Protein AF-A0A955V801-F1 (afdb_monomer)

Radius of gyration: 19.49 Å; Cα contacts (8 Å, |Δi|>4): 180; chains: 1; bounding box: 40×59×67 Å

Nearest PDB structures (foldseek):
  5b63-assembly1_C  TM=2.385E-01  e=2.358E+00  Escherichia coli K-12

Mean predicted aligned error: 9.69 Å

Secondary structure (DSSP, 8-state):
---SSSSSSSTTS-STTTHHHHHHHHHHHHHHTT-HHHHHHHHHHHHHHHHHHTT--HHHHHHHHHHHHHHHHHS-----S--SS---TT--SSHHHHHHHHHHHHS-BHHHHHHHHHHHHHTT-GGGHHHHHHHHH--SPPBP-SSTTTTS-HHHHHHHHHHHHHHHHHHHT--

Structure (mmCIF, N/CA/C/O backbone):
data_AF-A0A955V801-F1
#
_entry.id   AF-A0A955V801-F1
#
loop_
_atom_site.group_PDB
_atom_site.id
_atom_site.type_symbol
_atom_site.label_atom_id
_atom_site.label_alt_id
_atom_site.label_comp_id
_atom_site.label_asym_id
_atom_site.label_entity_id
_atom_site.label_seq_id
_atom_site.pdbx_PDB_ins_code
_atom_site.Cartn_x
_atom_site.Cartn_y
_atom_site.Cartn_z
_atom_site.occupancy
_atom_site.B_iso_or_equiv
_atom_site.auth_seq_id
_atom_site.auth_comp_id
_atom_site.auth_asym_id
_atom_site.auth_atom_id
_atom_site.pdbx_PDB_model_num
ATOM 1 N N . MET A 1 1 ? -15.410 40.978 -39.473 1.00 44.16 1 MET A N 1
ATOM 2 C CA . MET A 1 1 ? -15.820 39.801 -38.669 1.00 44.16 1 MET A CA 1
ATOM 3 C C . MET A 1 1 ? -14.679 38.789 -38.646 1.00 44.16 1 MET A C 1
ATOM 5 O O . MET A 1 1 ? -14.569 38.054 -39.613 1.00 44.16 1 MET A O 1
ATOM 9 N N . ARG A 1 2 ? -13.770 38.805 -37.651 1.00 48.00 2 ARG A N 1
ATOM 10 C CA . ARG A 1 2 ? -12.697 37.783 -37.496 1.00 48.00 2 ARG A CA 1
ATOM 11 C C . ARG A 1 2 ? -11.832 37.986 -36.234 1.00 48.00 2 ARG A C 1
ATOM 13 O O . ARG A 1 2 ? -10.619 38.033 -36.337 1.00 48.00 2 ARG A O 1
ATOM 20 N N . ARG A 1 3 ? -12.417 38.151 -35.042 1.00 48.19 3 ARG A N 1
ATOM 21 C CA . ARG A 1 3 ? -11.671 38.102 -33.759 1.00 48.19 3 ARG A CA 1
ATOM 22 C C . ARG A 1 3 ? -12.612 37.727 -32.610 1.00 48.19 3 ARG A C 1
ATOM 24 O O . ARG A 1 3 ? -13.079 38.613 -31.913 1.00 48.19 3 ARG A O 1
ATOM 31 N N . ALA A 1 4 ? -12.952 36.446 -32.456 1.00 48.31 4 ALA A N 1
ATOM 32 C CA . ALA A 1 4 ? -13.704 35.977 -31.277 1.00 48.31 4 ALA A CA 1
ATOM 33 C C . ALA A 1 4 ? -13.592 34.461 -31.002 1.00 48.31 4 ALA A C 1
ATOM 35 O O . ALA A 1 4 ? -14.413 33.909 -30.283 1.00 48.31 4 ALA A O 1
ATOM 36 N N . LEU A 1 5 ? -12.606 33.760 -31.569 1.00 45.38 5 LEU A N 1
ATOM 37 C CA . LEU A 1 5 ? -12.507 32.299 -31.456 1.00 45.38 5 LEU A CA 1
ATOM 38 C C . LEU A 1 5 ? -11.060 31.890 -31.180 1.00 45.38 5 LEU A C 1
ATOM 40 O O . LEU A 1 5 ? -10.374 31.352 -32.036 1.00 45.38 5 LEU A O 1
ATOM 44 N N . ALA A 1 6 ? -10.555 32.237 -29.999 1.00 44.91 6 ALA A N 1
ATOM 45 C CA . ALA A 1 6 ? -9.261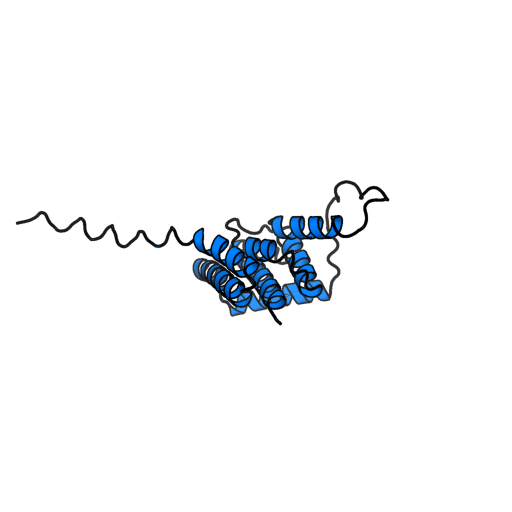 31.720 -29.539 1.00 44.91 6 ALA A CA 1
ATOM 46 C C . ALA A 1 6 ? -9.132 31.602 -28.012 1.00 44.91 6 ALA A C 1
ATOM 48 O O . ALA A 1 6 ? -8.156 31.038 -27.539 1.00 44.91 6 ALA A O 1
ATOM 49 N N . VAL A 1 7 ? -10.097 32.094 -27.225 1.00 45.91 7 VAL A N 1
ATOM 50 C CA . VAL A 1 7 ? -9.964 32.138 -25.754 1.00 45.91 7 VAL A CA 1
ATOM 51 C C . VAL A 1 7 ? -10.670 30.965 -25.055 1.00 45.91 7 VAL A C 1
ATOM 53 O O . VAL A 1 7 ? -10.335 30.631 -23.927 1.00 45.91 7 VAL A O 1
ATOM 56 N N . ALA A 1 8 ? -11.591 30.266 -25.723 1.00 44.09 8 ALA A N 1
ATOM 57 C CA . ALA A 1 8 ? -12.406 29.233 -25.076 1.00 44.09 8 ALA A CA 1
ATOM 58 C C . ALA A 1 8 ? -11.767 27.828 -25.011 1.00 44.09 8 ALA A C 1
ATOM 60 O O . ALA A 1 8 ? -12.298 26.968 -24.317 1.00 44.09 8 ALA A O 1
ATOM 61 N N . LEU A 1 9 ? -10.646 27.571 -25.700 1.00 41.50 9 LEU A N 1
ATOM 62 C CA . LEU A 1 9 ? -10.089 26.209 -25.793 1.00 41.50 9 LEU A CA 1
ATOM 63 C C . LEU A 1 9 ? -8.953 25.900 -24.802 1.00 41.50 9 LEU A C 1
ATOM 65 O O . LEU A 1 9 ? -8.586 24.742 -24.649 1.00 41.50 9 LEU A O 1
ATOM 69 N N . VAL A 1 10 ? -8.402 26.903 -24.111 1.00 44.38 10 VAL A N 1
ATOM 70 C CA . VAL A 1 10 ? -7.261 26.702 -23.191 1.00 44.38 10 VAL A CA 1
ATOM 71 C C . VAL A 1 10 ? -7.717 26.425 -21.748 1.00 44.38 10 VAL A C 1
ATOM 73 O O . VAL A 1 10 ? -6.970 25.857 -20.960 1.00 44.38 10 VAL A O 1
ATOM 76 N N . ALA A 1 11 ? -8.971 26.730 -21.400 1.00 45.22 11 ALA A N 1
ATOM 77 C CA . ALA A 1 11 ? -9.499 26.536 -20.044 1.00 45.22 11 ALA A CA 1
ATOM 78 C C . ALA A 1 11 ? -9.936 25.089 -19.719 1.00 45.22 11 ALA A C 1
ATOM 80 O O . ALA A 1 11 ? -10.238 24.789 -18.569 1.00 45.22 11 ALA A O 1
ATOM 81 N N . LEU A 1 12 ? -9.957 24.181 -20.702 1.00 45.44 12 LEU A N 1
ATOM 82 C CA . LEU A 1 12 ? -10.439 22.799 -20.531 1.00 45.44 12 LEU A CA 1
ATOM 83 C C . LEU A 1 12 ? -9.338 21.768 -20.227 1.00 45.44 12 LEU A C 1
ATOM 85 O O . LEU A 1 12 ? -9.647 20.603 -20.006 1.00 45.44 12 LEU A O 1
ATOM 89 N N . LEU A 1 13 ? -8.066 22.178 -20.171 1.00 45.78 13 LEU A N 1
ATOM 90 C CA . LEU A 1 13 ? -6.927 21.281 -19.908 1.00 45.78 13 LEU A CA 1
ATOM 91 C C . LEU A 1 13 ? -6.316 21.439 -18.503 1.00 45.78 13 LEU A C 1
ATOM 93 O O . LEU A 1 13 ? -5.317 20.799 -18.194 1.00 45.78 13 LEU A O 1
ATOM 97 N N . ALA A 1 14 ? -6.908 22.270 -17.639 1.00 44.88 14 ALA A N 1
ATOM 98 C CA . ALA A 1 14 ? -6.314 22.639 -16.352 1.00 44.88 14 ALA A CA 1
ATOM 99 C C . ALA A 1 14 ? -6.805 21.918 -15.066 1.00 44.88 14 ALA A C 1
ATOM 101 O O . ALA A 1 14 ? -6.169 22.157 -14.041 1.00 44.88 14 ALA A O 1
ATOM 102 N N . PRO A 1 15 ? -7.836 21.039 -15.011 1.00 44.84 15 PRO A N 1
ATOM 103 C CA . PRO A 1 15 ? -8.219 20.450 -13.718 1.00 44.84 15 PRO A CA 1
ATOM 104 C C . PRO A 1 15 ? -7.458 19.164 -13.336 1.00 44.84 15 PRO A C 1
ATOM 106 O O . PRO A 1 15 ? -7.575 18.702 -12.201 1.00 44.84 15 PRO A O 1
ATOM 109 N N . ALA A 1 16 ? -6.643 18.585 -14.224 1.00 48.06 16 ALA A N 1
ATOM 110 C CA . ALA A 1 16 ? -6.014 17.283 -13.966 1.00 48.06 16 ALA A CA 1
ATOM 111 C C . ALA A 1 16 ? -4.772 17.330 -13.050 1.00 48.06 16 ALA A C 1
ATOM 113 O O . ALA A 1 16 ? -4.374 16.299 -12.518 1.00 48.06 16 ALA A O 1
ATOM 114 N N . CYS A 1 17 ? -4.172 18.503 -12.820 1.00 48.41 17 CYS A N 1
ATOM 115 C CA . CYS A 1 17 ? -2.901 18.598 -12.085 1.00 48.41 17 CYS A CA 1
ATOM 116 C C . CYS A 1 17 ? -3.043 18.962 -10.594 1.00 48.41 17 CYS A C 1
ATOM 118 O O . CYS A 1 17 ? -2.051 18.903 -9.870 1.00 48.41 17 CYS A O 1
ATOM 120 N N . ALA A 1 18 ? -4.243 19.325 -10.118 1.00 45.12 18 ALA A N 1
ATOM 121 C CA . ALA A 1 18 ? -4.466 19.748 -8.725 1.00 45.12 18 ALA A CA 1
ATOM 122 C C . ALA A 1 18 ? -4.943 18.619 -7.784 1.00 45.12 18 ALA A C 1
ATOM 124 O O . ALA A 1 18 ? -4.701 18.679 -6.585 1.00 45.12 18 ALA A O 1
ATOM 125 N N . HIS A 1 19 ? -5.520 17.537 -8.318 1.00 50.34 19 HIS A N 1
ATOM 126 C CA . HIS A 1 19 ? -6.146 16.445 -7.545 1.00 50.34 19 HIS A CA 1
ATOM 127 C C . HIS A 1 19 ? -5.163 15.507 -6.802 1.00 50.34 19 HIS A C 1
ATOM 129 O O . HIS A 1 19 ? -5.558 14.477 -6.251 1.00 50.34 19 HIS A O 1
ATOM 135 N N . GLY A 1 20 ? -3.863 15.813 -6.820 1.00 52.59 20 GLY A N 1
ATOM 136 C CA . GLY A 1 20 ? -2.810 14.952 -6.272 1.00 52.59 20 GLY A CA 1
ATOM 137 C C . GLY A 1 20 ? -2.385 15.257 -4.832 1.00 52.59 20 GLY A C 1
ATOM 138 O O . GLY A 1 20 ? -1.541 14.534 -4.311 1.00 52.59 20 GLY A O 1
ATOM 139 N N . LEU A 1 21 ? -2.867 16.339 -4.209 1.00 58.53 21 LEU A N 1
ATOM 140 C CA . LEU A 1 21 ? -2.565 16.665 -2.800 1.00 58.53 21 LEU A CA 1
ATOM 141 C C . LEU A 1 21 ? -3.788 16.524 -1.890 1.00 58.53 21 LEU A C 1
ATOM 143 O O . LEU A 1 21 ? -3.626 16.098 -0.747 1.00 58.53 21 LEU A O 1
ATOM 147 N N . ASP A 1 22 ? -4.982 16.804 -2.412 1.00 76.81 22 ASP A N 1
ATOM 148 C CA . ASP A 1 22 ? -6.225 16.776 -1.633 1.00 76.81 22 ASP A CA 1
ATOM 149 C C . ASP A 1 22 ? -6.543 15.354 -1.135 1.00 76.81 22 ASP A C 1
ATOM 151 O O . ASP A 1 22 ? -6.709 15.137 0.064 1.00 76.81 22 ASP A O 1
ATOM 155 N N . GLY A 1 23 ? -6.432 14.346 -2.012 1.00 91.19 23 GLY A N 1
ATOM 156 C CA . GLY A 1 23 ? -6.753 12.956 -1.660 1.00 91.19 23 GLY A CA 1
ATOM 157 C C . GLY A 1 23 ? -5.914 12.360 -0.520 1.00 91.19 23 GLY A C 1
ATOM 158 O O . GLY A 1 23 ? -6.407 11.519 0.228 1.00 91.19 23 GLY A O 1
ATOM 159 N N . TYR A 1 24 ? -4.665 12.806 -0.330 1.00 95.00 24 TYR A N 1
ATOM 160 C CA . TYR A 1 24 ? -3.834 12.314 0.777 1.00 95.00 24 TYR A CA 1
ATOM 161 C C . TYR A 1 24 ? -4.348 12.821 2.129 1.00 95.00 24 TYR A C 1
ATOM 163 O O . TYR A 1 24 ? -4.495 12.043 3.073 1.00 95.00 24 TYR A O 1
ATOM 171 N N . GLN A 1 25 ? -4.638 14.122 2.227 1.00 96.44 25 GLN A N 1
ATOM 172 C CA . GLN A 1 25 ? -5.159 14.705 3.465 1.00 96.44 25 GLN A CA 1
ATOM 173 C C . GLN A 1 25 ? -6.563 14.183 3.775 1.00 96.44 25 GLN A C 1
ATOM 175 O O . GLN A 1 25 ? -6.853 13.914 4.941 1.00 96.44 25 GLN A O 1
ATOM 180 N N . ASP A 1 26 ? -7.384 13.951 2.749 1.00 96.88 26 ASP A N 1
ATOM 181 C CA . ASP A 1 26 ? -8.717 13.368 2.901 1.00 96.88 26 ASP A CA 1
ATOM 182 C C . ASP A 1 26 ? -8.650 11.929 3.433 1.00 96.88 26 ASP A C 1
ATOM 184 O O . ASP A 1 26 ? -9.345 11.599 4.396 1.00 96.88 26 ASP A O 1
ATOM 188 N N . ALA A 1 27 ? -7.753 11.088 2.900 1.00 97.75 27 ALA A N 1
ATOM 189 C CA . ALA A 1 27 ? -7.553 9.724 3.398 1.00 97.75 27 ALA A CA 1
ATOM 190 C C . ALA A 1 27 ? -7.106 9.703 4.871 1.00 97.75 27 ALA A C 1
ATOM 192 O O . ALA A 1 27 ? -7.656 8.956 5.687 1.00 97.75 27 ALA A O 1
ATOM 193 N N . LEU A 1 28 ? -6.139 10.554 5.239 1.00 97.38 28 LEU A N 1
ATOM 194 C CA . LEU A 1 28 ? -5.694 10.687 6.629 1.00 97.38 28 LEU A CA 1
ATOM 195 C C . LEU A 1 28 ? -6.810 11.210 7.542 1.00 97.38 28 LEU A C 1
ATOM 197 O O . LEU A 1 28 ? -6.968 10.731 8.668 1.00 97.38 28 LEU A O 1
ATOM 201 N N . GLY A 1 29 ? -7.570 12.201 7.074 1.00 97.44 29 GLY A N 1
ATOM 202 C CA . GLY A 1 29 ? -8.699 12.785 7.792 1.00 97.44 29 GLY A CA 1
ATOM 203 C C . GLY A 1 29 ? -9.798 11.760 8.056 1.00 97.44 29 GLY A C 1
ATOM 204 O O . GLY A 1 29 ? -10.246 11.624 9.196 1.00 97.44 29 GLY A O 1
ATOM 205 N N . ALA A 1 30 ? -10.171 10.982 7.039 1.00 97.94 30 ALA A N 1
ATOM 206 C CA . ALA A 1 30 ? -11.142 9.901 7.154 1.00 97.94 30 ALA A CA 1
ATOM 207 C C . ALA A 1 30 ? -10.693 8.841 8.171 1.00 97.94 30 ALA A C 1
ATOM 209 O O . ALA A 1 30 ? -11.481 8.458 9.039 1.00 97.94 30 ALA A O 1
ATOM 210 N N . TRP A 1 31 ? -9.419 8.426 8.142 1.00 97.81 31 TRP A N 1
ATOM 211 C CA . TRP A 1 31 ? -8.900 7.449 9.105 1.00 97.81 31 TRP A CA 1
ATOM 212 C C . TRP A 1 31 ? -8.934 7.985 10.541 1.00 97.81 31 TRP A C 1
ATOM 214 O O . TRP A 1 31 ? -9.441 7.311 11.438 1.00 97.81 31 TRP A O 1
ATOM 224 N N . ARG A 1 32 ? -8.476 9.227 10.764 1.00 97.19 32 ARG A N 1
ATOM 225 C CA . ARG A 1 32 ? -8.536 9.895 12.082 1.00 97.19 32 ARG A CA 1
ATOM 226 C C . ARG A 1 32 ? -9.955 10.008 12.623 1.00 97.19 32 ARG A C 1
ATOM 228 O O . ARG A 1 32 ? -10.155 9.896 13.826 1.00 97.19 32 ARG A O 1
ATOM 235 N N . ALA A 1 33 ? -10.927 10.219 11.742 1.00 97.50 33 ALA A N 1
ATOM 236 C CA . ALA A 1 33 ? -12.338 10.295 12.097 1.00 97.50 33 ALA A CA 1
ATOM 237 C C . ALA A 1 33 ? -12.990 8.917 12.338 1.00 97.50 33 ALA A C 1
ATOM 239 O O . ALA A 1 33 ? -14.201 8.848 12.534 1.00 97.50 33 ALA A O 1
ATOM 240 N N . GLY A 1 34 ? -12.226 7.817 12.288 1.00 97.06 34 GLY A N 1
ATOM 241 C CA . GLY A 1 34 ? -12.739 6.452 12.439 1.00 97.06 34 GLY A CA 1
ATOM 242 C C . GLY A 1 34 ? -13.471 5.918 11.203 1.00 97.06 34 GLY A C 1
ATOM 243 O O . GLY A 1 34 ? -14.008 4.812 11.231 1.00 97.06 34 GLY A O 1
ATOM 244 N N . LYS A 1 35 ? -13.478 6.659 10.090 1.00 97.88 35 LYS A N 1
ATOM 245 C CA . LYS A 1 35 ? -14.139 6.273 8.838 1.00 97.88 35 LYS A CA 1
ATOM 246 C C . LYS A 1 35 ? -13.222 5.392 7.985 1.00 97.88 35 LYS A C 1
ATOM 248 O O . LYS A 1 35 ? -12.799 5.766 6.892 1.00 97.88 35 LYS A O 1
ATOM 253 N N . ARG A 1 36 ? -12.891 4.204 8.500 1.00 97.56 36 ARG A N 1
ATOM 254 C CA . ARG A 1 36 ? -11.863 3.317 7.919 1.00 97.56 36 ARG A CA 1
ATOM 255 C C . ARG A 1 36 ? -12.153 2.920 6.469 1.00 97.56 36 ARG A C 1
ATOM 257 O O . ARG A 1 36 ? -11.261 2.986 5.631 1.00 97.56 36 ARG A O 1
ATOM 264 N N . ALA A 1 37 ? -13.404 2.580 6.154 1.00 97.75 37 ALA A N 1
ATOM 265 C CA . ALA A 1 37 ? -13.806 2.219 4.793 1.00 97.75 37 ALA A CA 1
ATOM 266 C C . ALA A 1 37 ? -13.645 3.383 3.795 1.00 97.75 37 ALA A C 1
ATOM 268 O O . ALA A 1 37 ? -13.213 3.167 2.666 1.00 97.75 37 ALA A O 1
ATOM 269 N N . GLU A 1 38 ? -13.940 4.616 4.221 1.00 98.00 38 GLU A N 1
ATOM 270 C CA . GLU A 1 38 ? -13.763 5.825 3.404 1.00 98.00 38 GLU A CA 1
ATOM 271 C C . GLU A 1 38 ? -12.272 6.093 3.142 1.00 98.00 38 GLU A C 1
ATOM 273 O O . GLU A 1 38 ? -11.874 6.301 1.999 1.00 98.00 38 GLU A O 1
ATOM 278 N N . ALA A 1 39 ? -11.423 5.976 4.168 1.00 98.25 39 ALA A N 1
ATOM 279 C CA . ALA A 1 39 ? -9.973 6.109 4.018 1.00 98.25 39 ALA A CA 1
ATOM 280 C C . ALA A 1 39 ? -9.379 5.074 3.043 1.00 98.25 39 ALA A C 1
ATOM 282 O O . ALA A 1 39 ? -8.542 5.421 2.204 1.00 98.25 39 ALA A O 1
ATOM 283 N N . VAL A 1 40 ? -9.825 3.813 3.121 1.00 98.56 40 VAL A N 1
ATOM 284 C CA . VAL A 1 40 ? -9.424 2.751 2.183 1.00 98.56 40 VAL A CA 1
ATOM 285 C C . VAL A 1 40 ? -9.897 3.060 0.765 1.00 98.56 40 VAL A C 1
ATOM 287 O O . VAL A 1 40 ? -9.119 2.878 -0.168 1.00 98.56 40 VAL A O 1
ATOM 290 N N . ALA A 1 41 ? -11.127 3.553 0.587 1.00 98.38 41 ALA A N 1
ATOM 291 C CA . ALA A 1 41 ? -11.654 3.912 -0.728 1.00 98.38 41 ALA A CA 1
ATOM 292 C C . ALA A 1 41 ? -10.818 5.018 -1.394 1.00 98.38 41 ALA A C 1
ATOM 294 O O . ALA A 1 41 ? -10.323 4.815 -2.501 1.00 98.38 41 ALA A O 1
ATOM 295 N N . ILE A 1 42 ? -10.561 6.124 -0.685 1.00 98.12 42 ILE A N 1
ATOM 296 C CA . ILE A 1 42 ? -9.749 7.248 -1.189 1.00 98.12 42 ILE A CA 1
ATOM 297 C C . ILE A 1 42 ? -8.327 6.779 -1.537 1.00 98.12 42 ILE A C 1
ATOM 299 O O . ILE A 1 42 ? -7.769 7.119 -2.581 1.00 98.12 42 ILE A O 1
ATOM 303 N N . THR A 1 43 ? -7.740 5.942 -0.681 1.00 98.38 43 THR A N 1
ATOM 304 C CA . THR A 1 43 ? -6.400 5.381 -0.906 1.00 98.38 43 THR A CA 1
ATOM 305 C C . THR A 1 43 ? -6.384 4.414 -2.098 1.00 98.38 43 THR A C 1
ATOM 307 O O . THR A 1 43 ? -5.425 4.381 -2.872 1.00 98.38 43 THR A O 1
ATOM 310 N N . GLY A 1 44 ? -7.463 3.655 -2.293 1.00 98.44 44 GLY A N 1
ATOM 311 C CA . GLY A 1 44 ? -7.666 2.772 -3.439 1.00 98.44 44 GLY A CA 1
ATOM 312 C C . GLY A 1 44 ? -7.771 3.518 -4.770 1.00 98.44 44 GLY A C 1
ATOM 313 O O . GLY A 1 44 ? -7.230 3.047 -5.771 1.00 98.44 44 GLY A O 1
ATOM 314 N N . GLU A 1 45 ? -8.401 4.692 -4.784 1.00 97.94 45 GLU A N 1
ATOM 315 C CA . GLU A 1 45 ? -8.464 5.560 -5.966 1.00 97.94 45 GLU A CA 1
ATOM 316 C C . GLU A 1 45 ? -7.081 6.084 -6.371 1.00 97.94 45 GLU A C 1
ATOM 318 O O . GLU A 1 45 ? -6.743 6.074 -7.556 1.00 97.94 45 GLU A O 1
ATOM 323 N N . GLU A 1 46 ? -6.247 6.487 -5.407 1.00 97.38 46 GLU A N 1
ATOM 324 C CA . GLU A 1 46 ? -4.866 6.900 -5.692 1.00 97.38 46 GLU A CA 1
ATOM 325 C C . GLU A 1 46 ? -4.031 5.734 -6.237 1.00 97.38 46 GLU A C 1
ATOM 327 O O . GLU A 1 46 ? -3.292 5.893 -7.211 1.00 97.38 46 GLU A O 1
ATOM 332 N N . TYR A 1 47 ? -4.175 4.540 -5.659 1.00 98.31 47 TYR A N 1
ATOM 333 C CA . TYR A 1 47 ? -3.544 3.340 -6.203 1.00 98.31 47 TYR A CA 1
ATOM 334 C C . TYR A 1 47 ? -3.967 3.080 -7.659 1.00 98.31 47 TYR A C 1
ATOM 336 O O . TYR A 1 47 ? -3.105 2.868 -8.517 1.00 98.31 47 TYR A O 1
ATOM 344 N N . ALA A 1 48 ? -5.272 3.129 -7.954 1.00 98.19 48 ALA A N 1
ATOM 345 C CA . ALA A 1 48 ? -5.792 2.923 -9.305 1.00 98.19 48 ALA A CA 1
ATOM 346 C C . ALA A 1 48 ? -5.242 3.970 -10.282 1.00 98.19 48 ALA A C 1
ATOM 348 O O . ALA A 1 48 ? -4.782 3.613 -11.364 1.00 98.19 48 ALA A O 1
ATOM 349 N N . ARG A 1 49 ? -5.179 5.240 -9.867 1.00 96.12 49 ARG A N 1
ATOM 350 C CA . ARG A 1 49 ? -4.581 6.334 -10.643 1.00 96.12 49 ARG A CA 1
ATOM 351 C C . ARG A 1 49 ? -3.124 6.051 -11.012 1.00 96.12 49 ARG A C 1
ATOM 353 O O . ARG A 1 49 ? -2.755 6.211 -12.174 1.00 96.12 49 ARG A O 1
ATOM 360 N N . TRP A 1 50 ? -2.304 5.606 -10.056 1.00 95.62 50 TRP A N 1
ATOM 361 C CA . TRP A 1 50 ? -0.907 5.232 -10.315 1.00 95.62 50 TRP A CA 1
ATOM 362 C C . TRP A 1 50 ? -0.787 4.033 -11.249 1.00 95.62 50 TRP A C 1
ATOM 364 O O . TRP A 1 50 ? 0.002 4.066 -12.193 1.00 95.62 50 TRP A O 1
ATOM 374 N N . ARG A 1 51 ? -1.563 2.978 -11.000 1.00 98.25 51 ARG A N 1
ATOM 375 C CA . ARG A 1 51 ? -1.580 1.774 -11.834 1.00 98.25 51 ARG A CA 1
ATOM 376 C C . ARG A 1 51 ? -1.947 2.112 -13.281 1.00 98.25 51 ARG A C 1
ATOM 378 O O . ARG A 1 51 ? -1.219 1.735 -14.199 1.00 98.25 51 ARG A O 1
ATOM 385 N N . ASP A 1 52 ? -3.036 2.850 -13.469 1.00 97.56 52 ASP A N 1
ATOM 386 C CA . ASP A 1 52 ? -3.582 3.185 -14.786 1.00 97.56 52 ASP A CA 1
ATOM 387 C C . ASP A 1 52 ? -2.679 4.173 -15.531 1.00 97.56 52 ASP A C 1
ATOM 389 O O . ASP A 1 52 ? -2.436 4.001 -16.725 1.00 97.56 52 ASP A O 1
ATOM 393 N N . GLY A 1 53 ? -2.096 5.143 -14.817 1.00 96.75 53 GLY A N 1
ATOM 394 C CA . GLY A 1 53 ? -1.105 6.073 -15.364 1.00 96.75 53 GLY A CA 1
ATOM 395 C C . GLY A 1 53 ? 0.191 5.403 -15.836 1.00 96.75 53 GLY A C 1
ATOM 396 O O . GLY A 1 53 ? 0.902 5.977 -16.655 1.00 96.75 53 GLY A O 1
ATOM 397 N N . ASN A 1 54 ? 0.480 4.186 -15.362 1.00 96.44 54 ASN A N 1
ATOM 398 C CA . ASN A 1 54 ? 1.606 3.361 -15.813 1.00 96.44 54 ASN A CA 1
ATOM 399 C C . ASN A 1 54 ? 1.177 2.209 -16.740 1.00 96.44 54 ASN A C 1
ATOM 401 O O . ASN A 1 54 ? 2.002 1.367 -17.086 1.00 96.44 54 ASN A O 1
ATOM 405 N N . HIS A 1 55 ? -0.097 2.154 -17.148 1.00 97.62 55 HIS A N 1
ATOM 406 C CA . HIS A 1 55 ? -0.650 1.106 -18.016 1.00 97.62 55 HIS A CA 1
ATOM 407 C C . HIS A 1 55 ? -0.444 -0.324 -17.485 1.00 97.62 55 HIS A C 1
ATOM 409 O O . HIS A 1 55 ? -0.199 -1.259 -18.249 1.00 97.62 55 HIS A O 1
ATOM 415 N N . LEU A 1 56 ? -0.535 -0.505 -16.166 1.00 97.81 56 LEU A N 1
ATOM 416 C CA . LEU A 1 56 ? -0.364 -1.804 -15.520 1.00 97.81 56 LEU A CA 1
ATOM 417 C C . LEU A 1 56 ? -1.713 -2.486 -15.270 1.00 97.81 56 LEU A C 1
ATOM 419 O O . LEU A 1 56 ? -2.705 -1.855 -14.919 1.00 97.81 56 LEU A O 1
ATOM 423 N N . GLU A 1 57 ? -1.751 -3.809 -15.403 1.00 98.12 57 GLU A N 1
ATOM 424 C CA . GLU A 1 57 ? -2.965 -4.585 -15.148 1.00 98.12 57 GLU A CA 1
ATOM 425 C C . GLU A 1 57 ? -3.153 -4.881 -13.655 1.00 98.12 57 GLU A C 1
ATOM 427 O O . GLU A 1 57 ? -2.245 -5.393 -12.995 1.00 98.12 57 GLU A O 1
ATOM 432 N N . GLU A 1 58 ? -4.369 -4.673 -13.137 1.00 98.31 58 GLU A N 1
ATOM 433 C CA . GLU A 1 58 ? -4.727 -4.995 -11.744 1.00 98.31 58 GLU A CA 1
ATOM 434 C C . GLU A 1 58 ? -4.402 -6.444 -11.382 1.00 98.31 58 GLU A C 1
ATOM 436 O O . GLU A 1 58 ? -3.816 -6.720 -10.337 1.00 98.31 58 GLU A O 1
ATOM 441 N N . ALA A 1 59 ? -4.758 -7.379 -12.266 1.00 98.38 59 ALA A N 1
ATOM 442 C CA . ALA A 1 59 ? -4.544 -8.800 -12.035 1.00 98.38 59 ALA A CA 1
ATOM 443 C C . ALA A 1 59 ? -3.053 -9.129 -11.876 1.00 98.38 59 ALA A C 1
ATOM 445 O O . ALA A 1 59 ? -2.693 -9.959 -11.045 1.00 98.38 59 ALA A O 1
ATOM 446 N N . ARG A 1 60 ? -2.176 -8.461 -12.637 1.00 98.19 60 ARG A N 1
ATOM 447 C CA . ARG A 1 60 ? -0.723 -8.614 -12.498 1.00 98.19 60 ARG A CA 1
ATOM 448 C C . ARG A 1 60 ? -0.235 -8.045 -11.168 1.00 98.19 60 ARG A C 1
ATOM 450 O O . ARG A 1 60 ? 0.566 -8.692 -10.506 1.00 98.19 60 ARG A O 1
ATOM 457 N N . MET A 1 61 ? -0.717 -6.867 -10.773 1.00 98.50 61 MET A N 1
ATOM 458 C CA . MET A 1 61 ? -0.286 -6.219 -9.527 1.00 98.50 61 MET A CA 1
ATOM 459 C C . MET A 1 61 ? -0.716 -7.004 -8.288 1.00 98.50 61 MET A C 1
ATOM 461 O O . MET A 1 61 ? 0.060 -7.108 -7.342 1.00 98.50 61 MET A O 1
ATOM 465 N N . ARG A 1 62 ? -1.914 -7.600 -8.313 1.00 98.31 62 ARG A N 1
ATOM 466 C CA . ARG A 1 62 ? -2.377 -8.513 -7.259 1.00 98.31 62 ARG A CA 1
ATOM 467 C C . ARG A 1 62 ? -1.500 -9.749 -7.148 1.00 98.31 62 ARG A C 1
ATOM 469 O O . ARG A 1 62 ? -1.000 -10.005 -6.065 1.00 98.31 62 ARG A O 1
ATOM 476 N N . ARG A 1 63 ? -1.235 -10.440 -8.266 1.00 98.31 63 ARG A N 1
ATOM 477 C CA . ARG A 1 63 ? -0.350 -11.617 -8.265 1.00 98.31 63 ARG A CA 1
ATOM 478 C C . ARG A 1 63 ? 1.017 -11.304 -7.662 1.00 98.31 63 ARG A C 1
ATOM 480 O O . ARG A 1 63 ? 1.446 -12.014 -6.772 1.00 98.31 63 ARG A O 1
ATOM 487 N N . LEU A 1 64 ? 1.648 -10.200 -8.068 1.00 98.25 64 LEU A N 1
ATOM 488 C CA . LEU A 1 64 ? 2.947 -9.797 -7.516 1.00 98.25 64 LEU A CA 1
ATOM 489 C C . LEU A 1 64 ? 2.891 -9.488 -6.011 1.00 98.25 64 LEU A C 1
ATOM 491 O O . LEU A 1 64 ? 3.820 -9.823 -5.281 1.00 98.25 64 LEU A O 1
ATOM 495 N N . ALA A 1 65 ? 1.826 -8.833 -5.542 1.00 97.31 65 ALA A N 1
ATOM 496 C CA . ALA A 1 65 ? 1.650 -8.554 -4.118 1.00 97.31 65 ALA A CA 1
ATOM 497 C C . ALA A 1 65 ? 1.407 -9.840 -3.308 1.00 97.31 65 ALA A C 1
ATOM 499 O O . ALA A 1 65 ? 1.933 -9.974 -2.204 1.00 97.31 65 ALA A O 1
ATOM 500 N N . ASP A 1 66 ? 0.649 -10.785 -3.861 1.00 96.44 66 ASP A N 1
ATOM 501 C CA . ASP A 1 66 ? 0.377 -12.082 -3.244 1.00 96.44 66 ASP A CA 1
ATOM 502 C C . ASP A 1 66 ? 1.638 -12.963 -3.209 1.00 96.44 66 ASP A C 1
ATOM 504 O O . ASP A 1 66 ? 1.988 -13.456 -2.142 1.00 96.44 66 ASP A O 1
ATOM 508 N N . GLU A 1 67 ? 2.391 -13.057 -4.311 1.00 95.75 67 GLU A N 1
ATOM 509 C CA . GLU A 1 67 ? 3.683 -13.764 -4.388 1.00 95.75 67 GLU A CA 1
ATOM 510 C C . GLU A 1 67 ? 4.704 -13.197 -3.387 1.00 95.75 67 GLU A C 1
ATOM 512 O O . GLU A 1 67 ? 5.411 -13.936 -2.697 1.00 95.75 67 GLU A O 1
ATOM 517 N N . ALA A 1 68 ? 4.776 -11.866 -3.262 1.00 94.94 68 ALA A N 1
ATOM 518 C CA . ALA A 1 68 ? 5.640 -11.224 -2.277 1.00 94.94 68 ALA A CA 1
ATOM 519 C C . ALA A 1 68 ? 5.218 -11.559 -0.838 1.00 94.94 68 ALA A C 1
ATOM 521 O O . ALA A 1 68 ? 6.075 -11.716 0.031 1.00 94.94 68 ALA A O 1
ATOM 522 N N . ARG A 1 69 ? 3.910 -11.667 -0.579 1.00 94.31 69 ARG A N 1
ATOM 523 C CA . ARG A 1 69 ? 3.376 -12.026 0.740 1.00 94.31 69 ARG A CA 1
ATOM 524 C C . ARG A 1 69 ? 3.721 -13.464 1.095 1.00 94.31 69 ARG A C 1
ATOM 526 O O . ARG A 1 69 ? 4.264 -13.689 2.167 1.00 94.31 69 ARG A O 1
ATOM 533 N N . GLU A 1 70 ? 3.463 -14.389 0.178 1.00 92.88 70 GLU A N 1
ATOM 534 C CA . GLU A 1 70 ? 3.804 -15.806 0.317 1.00 92.88 70 GLU A CA 1
ATOM 535 C C . GLU A 1 70 ? 5.305 -15.972 0.585 1.00 92.88 70 GLU A C 1
ATOM 537 O O . GLU A 1 70 ? 5.700 -16.594 1.567 1.00 92.88 70 GLU A O 1
ATOM 542 N N . THR A 1 71 ? 6.152 -15.274 -0.178 1.00 91.38 71 THR A N 1
ATOM 543 C CA . THR A 1 71 ? 7.607 -15.292 0.045 1.00 91.38 71 THR A CA 1
ATOM 544 C C . THR A 1 71 ? 7.989 -14.818 1.454 1.00 91.38 71 THR A C 1
ATOM 546 O O . THR A 1 71 ? 8.895 -15.378 2.069 1.00 91.38 71 THR A O 1
ATOM 549 N N . LEU A 1 72 ? 7.321 -13.786 1.981 1.00 90.75 72 LEU A N 1
ATOM 550 C CA . LEU A 1 72 ? 7.564 -13.276 3.335 1.00 90.75 72 LEU A CA 1
ATOM 551 C C . LEU A 1 72 ? 7.083 -14.228 4.438 1.00 90.75 72 LEU A C 1
ATOM 553 O O . LEU A 1 72 ? 7.652 -14.214 5.529 1.00 90.75 72 LEU A O 1
ATOM 557 N N . GLU A 1 73 ? 6.040 -15.011 4.174 1.00 87.00 73 GLU A N 1
ATOM 558 C CA . GLU A 1 73 ? 5.498 -16.009 5.101 1.00 87.00 73 GLU A CA 1
ATOM 559 C C . GLU A 1 73 ? 6.367 -17.278 5.133 1.00 87.00 73 GLU A C 1
ATOM 561 O O . GLU A 1 73 ? 6.570 -17.862 6.198 1.00 87.00 73 GLU A O 1
ATOM 566 N N . GLU A 1 74 ? 6.934 -17.674 3.992 1.00 82.75 74 GLU A N 1
ATOM 567 C CA . GLU A 1 74 ? 7.738 -18.894 3.858 1.00 82.75 74 GLU A CA 1
ATOM 568 C C . GLU A 1 74 ? 9.224 -18.698 4.181 1.00 82.75 74 GLU A C 1
ATOM 570 O O . GLU A 1 74 ? 9.884 -19.612 4.687 1.00 82.75 74 GLU A O 1
ATOM 575 N N . VAL A 1 75 ? 9.779 -17.516 3.894 1.00 69.50 75 VAL A N 1
ATOM 576 C CA . VAL A 1 75 ? 11.218 -17.252 4.002 1.00 69.50 75 VAL A CA 1
ATOM 577 C C . VAL A 1 75 ? 11.475 -16.131 5.007 1.00 69.50 75 VAL A C 1
ATOM 579 O O . VAL A 1 75 ? 11.121 -14.979 4.752 1.00 69.50 75 VAL A O 1
ATOM 582 N N . PRO A 1 76 ? 12.185 -16.398 6.123 1.00 60.91 76 PRO A N 1
ATOM 583 C CA . PRO A 1 76 ? 12.652 -15.342 7.010 1.00 60.91 76 PRO A CA 1
ATOM 584 C C . PRO A 1 76 ? 13.587 -14.385 6.256 1.00 60.91 76 PRO A C 1
ATOM 586 O O . PRO A 1 76 ? 14.766 -14.673 6.034 1.00 60.91 76 PRO A O 1
ATOM 589 N N . VAL A 1 77 ? 13.082 -13.218 5.856 1.00 56.88 77 VAL A N 1
ATOM 590 C CA . VAL A 1 77 ? 13.893 -12.196 5.183 1.00 56.88 77 VAL A CA 1
ATOM 591 C C . VAL A 1 77 ? 14.722 -11.445 6.226 1.00 56.88 77 VAL A C 1
ATOM 593 O O . VAL A 1 77 ? 14.298 -10.433 6.795 1.00 56.88 77 VAL A O 1
ATOM 596 N N . VAL A 1 78 ? 15.931 -11.946 6.488 1.00 55.88 78 VAL A N 1
ATOM 597 C CA . VAL A 1 78 ? 16.902 -11.320 7.397 1.00 55.88 78 VAL A CA 1
ATOM 598 C C . VAL A 1 78 ? 17.363 -9.972 6.812 1.00 55.88 78 VAL A C 1
ATOM 600 O O . VAL A 1 78 ? 17.779 -9.928 5.654 1.00 55.88 78 VAL A O 1
ATOM 603 N N . PRO A 1 79 ? 17.314 -8.854 7.566 1.00 53.19 79 PRO A N 1
ATOM 604 C CA . PRO A 1 79 ? 17.842 -7.568 7.107 1.00 53.19 79 PRO A CA 1
ATOM 605 C C . PRO A 1 79 ? 19.314 -7.676 6.676 1.00 53.19 79 PRO A C 1
ATOM 607 O O . PRO A 1 79 ? 20.151 -8.137 7.451 1.00 53.19 79 PRO A O 1
ATOM 610 N N . ARG A 1 80 ? 19.640 -7.232 5.455 1.00 48.16 80 ARG A N 1
ATOM 611 C CA . ARG A 1 80 ? 21.021 -7.120 4.962 1.00 48.16 80 ARG A CA 1
ATOM 612 C C . ARG A 1 80 ? 21.508 -5.681 5.157 1.00 48.16 80 ARG A C 1
ATOM 614 O O . ARG A 1 80 ? 21.093 -4.797 4.424 1.00 48.16 80 ARG A O 1
ATOM 621 N N . GLY A 1 81 ? 22.372 -5.439 6.142 1.00 46.56 81 GLY A N 1
ATOM 622 C CA . GLY A 1 81 ? 23.023 -4.135 6.342 1.00 46.56 81 GLY A CA 1
ATOM 623 C C . GLY A 1 81 ? 23.342 -3.833 7.807 1.00 46.56 81 GLY A C 1
ATOM 624 O O . GLY A 1 81 ? 22.722 -4.430 8.694 1.00 46.56 81 GLY A O 1
ATOM 625 N N . PRO A 1 82 ? 24.319 -2.948 8.093 1.00 41.19 82 PRO A N 1
ATOM 626 C CA . PRO A 1 82 ? 24.711 -2.650 9.456 1.00 41.19 82 PRO A CA 1
ATOM 627 C C . PRO A 1 82 ? 23.552 -1.905 10.108 1.00 41.19 82 PRO A C 1
ATOM 629 O O . PRO A 1 82 ? 23.304 -0.736 9.818 1.00 41.19 82 PRO A O 1
ATOM 632 N N . ARG A 1 83 ? 22.830 -2.592 10.996 1.00 53.50 83 ARG A N 1
ATOM 633 C CA . ARG A 1 83 ? 22.031 -1.911 12.009 1.00 53.50 83 ARG A CA 1
ATOM 634 C C . ARG A 1 83 ? 22.959 -0.872 12.634 1.00 53.50 83 ARG A C 1
ATOM 636 O O . ARG A 1 83 ? 24.001 -1.246 13.180 1.00 53.50 83 ARG A O 1
ATOM 643 N N . GLY A 1 84 ? 22.614 0.412 12.521 1.00 44.06 84 GLY A N 1
ATOM 644 C CA . GLY A 1 84 ? 23.159 1.417 13.428 1.00 44.06 84 GLY A CA 1
ATOM 645 C C . GLY A 1 84 ? 23.118 0.835 14.840 1.00 44.06 84 GLY A C 1
ATOM 646 O O . GLY A 1 84 ? 22.159 0.135 15.156 1.00 44.06 84 GLY A O 1
ATOM 647 N N . ALA A 1 85 ? 24.225 1.009 15.569 1.00 40.84 85 ALA A N 1
ATOM 648 C CA . ALA A 1 85 ? 24.559 0.426 16.869 1.00 40.84 85 ALA A CA 1
ATOM 649 C C . ALA A 1 85 ? 23.423 -0.360 17.546 1.00 40.84 85 ALA A C 1
ATOM 651 O O . ALA A 1 85 ? 22.365 0.197 17.834 1.00 40.84 85 ALA A O 1
ATOM 652 N N . ALA A 1 86 ? 23.682 -1.641 17.841 1.00 45.53 86 ALA A N 1
ATOM 653 C CA . ALA A 1 86 ? 22.810 -2.459 18.677 1.00 45.53 86 ALA A CA 1
ATOM 654 C C . ALA A 1 86 ? 22.254 -1.610 19.838 1.00 45.53 86 ALA A C 1
ATOM 656 O O . ALA A 1 86 ? 23.053 -0.945 20.510 1.00 45.53 86 ALA A O 1
ATOM 657 N N . PRO A 1 87 ? 20.923 -1.575 20.048 1.00 45.91 87 PRO A N 1
ATOM 658 C CA . PRO A 1 87 ? 20.350 -0.773 21.114 1.00 45.91 87 PRO A CA 1
ATOM 659 C C . PRO A 1 87 ? 21.022 -1.170 22.424 1.00 45.91 87 PRO A C 1
ATOM 661 O O . PRO A 1 87 ? 21.196 -2.360 22.709 1.00 45.91 87 PRO A O 1
ATOM 664 N N . ALA A 1 88 ? 21.462 -0.165 23.181 1.00 44.22 88 ALA A N 1
ATOM 665 C CA . ALA A 1 88 ? 22.066 -0.384 24.482 1.00 44.22 88 ALA A CA 1
ATOM 666 C C . ALA A 1 88 ? 21.127 -1.278 25.317 1.00 44.22 88 ALA A C 1
ATOM 668 O O . ALA A 1 88 ? 19.906 -1.073 25.285 1.00 44.22 88 ALA A O 1
ATOM 669 N N . PRO A 1 89 ? 21.657 -2.283 26.036 1.00 40.84 89 PRO A N 1
ATOM 670 C CA . PRO A 1 89 ? 20.832 -3.177 26.834 1.00 40.84 89 PRO A CA 1
ATOM 671 C C . PRO A 1 89 ? 20.111 -2.344 27.902 1.00 40.84 89 PRO A C 1
ATOM 673 O O . PRO A 1 89 ? 20.744 -1.853 28.832 1.00 40.84 89 PRO A O 1
ATOM 676 N N . GLY A 1 90 ? 18.804 -2.128 27.728 1.00 44.78 90 GLY A N 1
ATOM 677 C CA . GLY A 1 90 ? 17.995 -1.329 28.655 1.00 44.78 90 GLY A CA 1
ATOM 678 C C . GLY A 1 90 ? 16.848 -0.515 28.047 1.00 44.78 90 GLY A C 1
ATOM 679 O O . GLY A 1 90 ? 16.003 -0.059 28.807 1.00 44.78 90 GLY A O 1
ATOM 680 N N . VAL A 1 91 ? 16.766 -0.357 26.719 1.00 46.97 91 VAL A N 1
ATOM 681 C CA . VAL A 1 91 ? 15.645 0.343 26.048 1.00 46.97 91 VAL A CA 1
ATOM 682 C C . VAL A 1 91 ? 14.918 -0.630 25.119 1.00 46.97 91 VAL A C 1
ATOM 684 O O . VAL A 1 91 ? 15.038 -0.576 23.899 1.00 46.97 91 VAL A O 1
ATOM 687 N N . ALA A 1 92 ? 14.243 -1.617 25.702 1.00 51.56 92 ALA A N 1
ATOM 688 C CA . ALA A 1 92 ? 13.505 -2.630 24.957 1.00 51.56 92 ALA A CA 1
ATOM 689 C C . ALA A 1 92 ? 12.056 -2.664 25.448 1.00 51.56 92 ALA A C 1
ATOM 691 O O . ALA A 1 92 ? 11.768 -3.221 26.503 1.00 51.56 92 ALA A O 1
ATOM 692 N N . GLY A 1 93 ? 11.160 -2.056 24.676 1.00 51.53 93 GLY A N 1
ATOM 693 C CA . GLY A 1 93 ? 9.719 -2.133 24.894 1.00 51.53 93 GLY A CA 1
ATOM 694 C C . GLY A 1 93 ? 8.985 -1.146 23.994 1.00 51.53 93 GLY A C 1
ATOM 695 O O . GLY A 1 93 ? 9.059 0.051 24.231 1.00 51.53 93 GLY A O 1
ATOM 696 N N . ASP A 1 94 ? 8.332 -1.656 22.950 1.00 50.97 94 ASP A N 1
ATOM 697 C CA . ASP A 1 94 ? 7.447 -0.983 21.977 1.00 50.97 94 ASP A CA 1
ATOM 698 C C . ASP A 1 94 ? 7.965 0.197 21.139 1.00 50.97 94 ASP A C 1
ATOM 700 O O . ASP A 1 94 ? 7.817 0.151 19.914 1.00 50.97 94 ASP A O 1
ATOM 704 N N . GLU A 1 95 ? 8.594 1.224 21.715 1.00 57.78 95 GLU A N 1
ATOM 705 C CA . GLU A 1 95 ? 9.025 2.408 20.944 1.00 57.78 95 GLU A CA 1
ATOM 706 C C . GLU A 1 95 ? 10.037 2.030 19.849 1.00 57.78 95 GLU A C 1
ATOM 708 O O . GLU A 1 95 ? 9.941 2.504 18.720 1.00 57.78 95 GLU A O 1
ATOM 713 N N . SER A 1 96 ? 10.927 1.066 20.121 1.00 79.31 96 SER A N 1
ATOM 714 C CA . SER A 1 96 ? 11.917 0.617 19.133 1.00 79.31 96 SER A CA 1
ATOM 715 C C . SER A 1 96 ? 11.315 -0.163 17.961 1.00 79.31 96 SER A C 1
ATOM 717 O O . SER A 1 96 ? 11.852 -0.100 16.855 1.00 79.31 96 SER A O 1
ATOM 719 N N . LEU A 1 97 ? 10.208 -0.887 18.175 1.00 83.06 97 LEU A N 1
ATOM 720 C CA . LEU A 1 97 ? 9.524 -1.611 17.104 1.00 83.06 97 LEU A CA 1
ATOM 721 C C . LEU A 1 97 ? 8.689 -0.649 16.260 1.00 83.06 97 LEU A C 1
ATOM 723 O O . LEU A 1 97 ? 8.773 -0.700 15.036 1.00 83.06 97 LEU A O 1
ATOM 727 N N . SER A 1 98 ? 7.930 0.239 16.904 1.00 87.00 98 SER A N 1
ATOM 728 C CA . SER A 1 98 ? 7.142 1.265 16.215 1.00 87.00 98 SER A CA 1
ATOM 729 C C . SER A 1 98 ? 8.030 2.156 15.339 1.00 87.00 98 SER A C 1
ATOM 731 O O . SER A 1 98 ? 7.736 2.362 14.158 1.00 87.00 98 SER A O 1
ATOM 733 N N . ASP A 1 99 ? 9.164 2.623 15.871 1.00 88.94 99 ASP A N 1
ATOM 734 C CA . ASP A 1 99 ? 10.115 3.443 15.115 1.00 88.94 99 ASP A CA 1
ATOM 735 C C . ASP A 1 99 ? 10.754 2.668 13.959 1.00 88.94 99 ASP A C 1
ATOM 737 O O . ASP A 1 99 ? 10.898 3.211 12.861 1.00 88.94 99 ASP A O 1
ATOM 741 N N . ALA A 1 100 ? 11.088 1.389 14.164 1.00 89.12 100 ALA A N 1
ATOM 742 C CA . ALA A 1 100 ? 11.623 0.537 13.107 1.00 89.12 100 ALA A CA 1
ATOM 743 C C . ALA A 1 100 ? 10.601 0.297 11.985 1.00 89.12 100 ALA A C 1
ATOM 745 O O . ALA A 1 100 ? 10.940 0.440 10.812 1.00 89.12 100 ALA A O 1
ATOM 746 N N . LEU A 1 101 ? 9.344 -0.007 12.321 1.00 93.50 101 LEU A N 1
ATOM 747 C CA . LEU A 1 101 ? 8.273 -0.203 11.338 1.00 93.50 101 LEU A CA 1
ATOM 748 C C . LEU A 1 101 ? 8.004 1.075 10.547 1.00 93.50 101 LEU A C 1
ATOM 750 O O . LEU A 1 101 ? 7.873 1.030 9.323 1.00 93.50 101 LEU A O 1
ATOM 754 N N . ARG A 1 102 ? 7.975 2.225 11.225 1.00 94.81 102 ARG A N 1
ATOM 755 C CA . ARG A 1 102 ? 7.846 3.525 10.567 1.00 94.81 102 ARG A CA 1
ATOM 756 C C . ARG A 1 102 ? 9.027 3.803 9.642 1.00 94.81 102 ARG A C 1
ATOM 758 O O . ARG A 1 102 ? 8.811 4.226 8.507 1.00 94.81 102 ARG A O 1
ATOM 765 N N . ALA A 1 103 ? 10.256 3.575 10.099 1.00 93.50 103 ALA A N 1
ATOM 766 C CA . ALA A 1 103 ? 11.451 3.759 9.282 1.00 93.50 103 ALA A CA 1
ATOM 767 C C . ALA A 1 103 ? 11.416 2.865 8.034 1.00 93.50 103 ALA A C 1
ATOM 769 O O . ALA A 1 103 ? 11.655 3.352 6.930 1.00 93.50 103 ALA A O 1
ATOM 770 N N . ASP A 1 104 ? 11.032 1.598 8.183 1.00 95.62 104 ASP A N 1
ATOM 771 C CA . ASP A 1 104 ? 10.940 0.640 7.081 1.00 95.62 104 ASP A CA 1
ATOM 772 C C . ASP A 1 104 ? 9.838 1.016 6.073 1.00 95.62 104 ASP A C 1
ATOM 774 O O . ASP A 1 104 ? 10.109 1.063 4.871 1.00 95.62 104 ASP A O 1
ATOM 778 N N . LEU A 1 105 ? 8.629 1.374 6.531 1.00 97.25 105 LEU A N 1
ATOM 779 C CA . LEU A 1 105 ? 7.533 1.849 5.666 1.00 97.25 105 LEU A CA 1
ATOM 780 C C . LEU A 1 105 ? 7.895 3.142 4.921 1.00 97.25 105 LEU A C 1
ATOM 782 O O . LEU A 1 105 ? 7.455 3.374 3.790 1.00 97.25 105 LEU A O 1
ATOM 786 N N . LEU A 1 106 ? 8.703 4.003 5.538 1.00 96.38 106 LEU A N 1
ATOM 787 C CA . LEU A 1 106 ? 9.081 5.291 4.964 1.00 96.38 106 LEU A CA 1
ATOM 788 C C . LEU A 1 106 ? 10.432 5.277 4.227 1.00 96.38 106 LEU A C 1
ATOM 790 O O . LEU A 1 106 ? 10.726 6.248 3.528 1.00 96.38 106 LEU A O 1
ATOM 794 N N . SER A 1 107 ? 11.182 4.175 4.262 1.00 94.69 107 SER A N 1
ATOM 795 C CA . SER A 1 107 ? 12.527 4.022 3.672 1.00 94.69 107 SER A CA 1
ATOM 796 C C . SER A 1 107 ? 12.610 4.345 2.173 1.00 94.69 107 SER A C 1
ATOM 798 O O . SER A 1 107 ? 13.613 4.861 1.679 1.00 94.69 107 SER A O 1
ATOM 800 N N . GLY A 1 108 ? 11.536 4.062 1.431 1.00 93.94 108 GLY A N 1
ATOM 801 C CA . GLY A 1 108 ? 11.536 4.116 -0.031 1.00 93.94 108 GLY A CA 1
ATOM 802 C C . GLY A 1 108 ? 12.201 2.917 -0.696 1.00 93.94 108 GLY A C 1
ATOM 803 O O . GLY A 1 108 ? 12.301 2.918 -1.919 1.00 93.94 108 GLY A O 1
ATOM 804 N N . ASP A 1 109 ? 12.611 1.915 0.080 1.00 96.19 109 ASP A N 1
ATOM 805 C CA . ASP A 1 109 ? 13.180 0.660 -0.398 1.00 96.19 109 ASP A CA 1
ATOM 806 C C . ASP A 1 109 ? 12.122 -0.449 -0.312 1.00 96.19 109 ASP A C 1
ATOM 808 O O . ASP A 1 109 ? 11.385 -0.564 0.672 1.00 96.19 109 ASP A O 1
ATOM 812 N N . VAL A 1 110 ? 12.005 -1.254 -1.368 1.00 97.00 110 VAL A N 1
ATOM 813 C CA . VAL A 1 110 ? 10.873 -2.175 -1.540 1.00 97.00 110 VAL A CA 1
ATOM 814 C C . VAL A 1 110 ? 10.799 -3.250 -0.451 1.00 97.00 110 VAL A C 1
ATOM 816 O O . VAL A 1 110 ? 9.728 -3.464 0.115 1.00 97.00 110 VAL A O 1
ATOM 819 N N . THR A 1 111 ? 11.908 -3.905 -0.100 1.00 95.06 111 THR A N 1
ATOM 820 C CA . THR A 1 111 ? 11.870 -5.037 0.839 1.00 95.06 111 THR A CA 1
ATOM 821 C C . THR A 1 111 ? 11.525 -4.605 2.273 1.00 95.06 111 THR A C 1
ATOM 823 O O . THR A 1 111 ? 10.675 -5.258 2.886 1.00 95.06 111 THR A O 1
ATOM 826 N N . PRO A 1 112 ? 12.103 -3.523 2.842 1.00 94.94 112 PRO A N 1
ATOM 827 C CA . PRO A 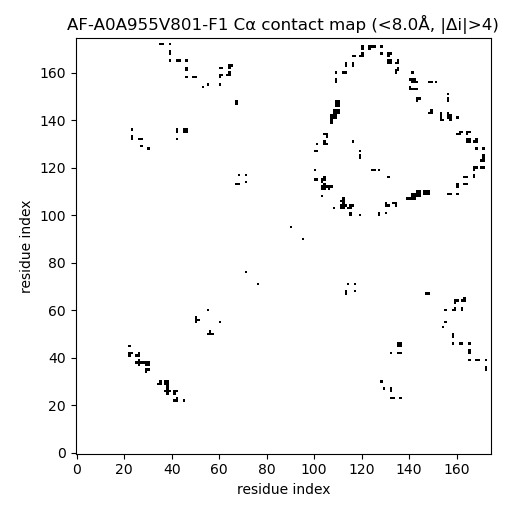1 112 ? 11.660 -2.967 4.121 1.00 94.94 112 PRO A CA 1
ATOM 828 C C . PRO A 1 112 ? 10.172 -2.618 4.134 1.00 94.94 112 PRO A C 1
ATOM 830 O O . PRO A 1 112 ? 9.467 -3.046 5.047 1.00 94.94 112 PRO A O 1
ATOM 833 N N . ILE A 1 113 ? 9.674 -1.939 3.094 1.00 97.56 113 ILE A N 1
ATOM 834 C CA . ILE A 1 113 ? 8.258 -1.559 2.993 1.00 97.56 113 ILE A CA 1
ATOM 835 C C . ILE A 1 113 ? 7.354 -2.791 3.059 1.00 97.56 113 ILE A C 1
ATOM 837 O O . ILE A 1 113 ? 6.421 -2.821 3.860 1.00 97.56 113 ILE A O 1
ATOM 841 N N . LEU A 1 114 ? 7.629 -3.814 2.242 1.00 97.25 114 LEU A N 1
ATOM 842 C CA . LEU A 1 114 ? 6.803 -5.023 2.186 1.00 97.25 114 LEU A CA 1
ATOM 843 C C . LEU A 1 114 ? 6.817 -5.781 3.520 1.00 97.25 114 LEU A C 1
ATOM 845 O O . LEU A 1 114 ? 5.761 -6.192 4.005 1.00 97.25 114 LEU A O 1
ATOM 849 N N . ARG A 1 115 ? 7.989 -5.913 4.155 1.00 94.81 115 ARG A N 1
ATOM 850 C CA . ARG A 1 115 ? 8.113 -6.544 5.479 1.00 94.81 115 ARG A CA 1
ATOM 851 C C . ARG A 1 115 ? 7.321 -5.797 6.538 1.00 94.81 115 ARG A C 1
ATOM 853 O O . ARG A 1 115 ? 6.536 -6.415 7.251 1.00 94.81 115 ARG A O 1
ATOM 860 N N . ALA A 1 116 ? 7.503 -4.484 6.635 1.00 95.88 116 ALA A N 1
ATOM 861 C CA . ALA A 1 116 ? 6.822 -3.688 7.643 1.00 95.88 116 ALA A CA 1
ATOM 862 C C . ALA A 1 116 ? 5.307 -3.658 7.411 1.00 95.88 116 ALA A C 1
ATOM 864 O O . ALA A 1 116 ? 4.554 -3.828 8.365 1.00 95.88 116 ALA A O 1
ATOM 865 N N . ALA A 1 117 ? 4.848 -3.555 6.160 1.00 97.75 117 ALA A N 1
ATOM 866 C CA . ALA A 1 117 ? 3.426 -3.642 5.833 1.00 97.75 117 ALA A CA 1
ATOM 867 C C . ALA A 1 117 ? 2.829 -5.011 6.200 1.00 97.75 117 ALA A C 1
ATOM 869 O O . ALA A 1 117 ? 1.718 -5.070 6.731 1.00 97.75 117 ALA A O 1
ATOM 870 N N . SER A 1 118 ? 3.574 -6.099 5.970 1.00 95.81 118 SER A N 1
ATOM 871 C CA . SER A 1 118 ? 3.166 -7.450 6.367 1.00 95.81 118 SER A CA 1
ATOM 872 C C . SER A 1 118 ? 3.052 -7.574 7.889 1.00 95.81 118 SER A C 1
ATOM 874 O O . SER A 1 118 ? 2.012 -7.993 8.392 1.00 95.81 118 SER A O 1
ATOM 876 N N . THR A 1 119 ? 4.063 -7.113 8.636 1.00 94.50 119 THR A N 1
ATOM 877 C CA . THR A 1 119 ? 4.052 -7.107 10.109 1.00 94.50 119 THR A CA 1
ATOM 878 C C . THR A 1 119 ? 2.907 -6.268 10.669 1.00 94.50 119 THR A C 1
ATOM 880 O O . THR A 1 119 ? 2.188 -6.728 11.553 1.00 94.50 119 THR A O 1
ATOM 883 N N . VAL A 1 120 ? 2.699 -5.059 10.139 1.00 95.81 120 VAL A N 1
ATOM 884 C CA . VAL A 1 120 ? 1.615 -4.162 10.564 1.00 95.81 120 VAL A CA 1
ATOM 885 C C . VAL A 1 120 ? 0.251 -4.818 10.366 1.00 95.81 120 VAL A C 1
ATOM 887 O O . VAL A 1 120 ? -0.564 -4.797 11.286 1.00 95.81 120 VAL A O 1
ATOM 890 N N . ALA A 1 121 ? 0.009 -5.440 9.209 1.00 95.62 121 ALA A N 1
ATOM 891 C CA . ALA A 1 121 ? -1.246 -6.140 8.949 1.00 95.62 121 ALA A CA 1
ATOM 892 C C . ALA A 1 121 ? -1.395 -7.414 9.795 1.00 95.62 121 ALA A C 1
ATOM 894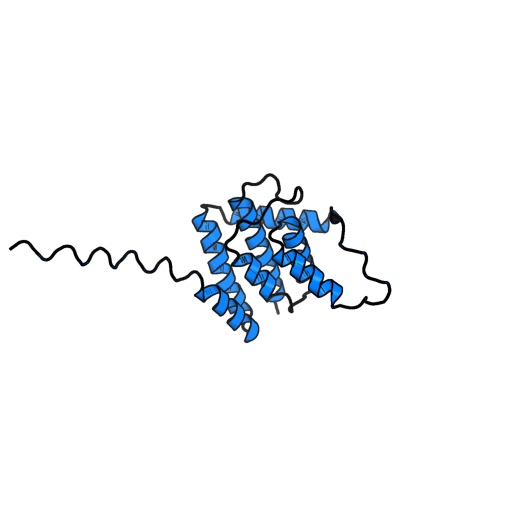 O O . ALA A 1 121 ? -2.464 -7.657 10.343 1.00 95.62 121 ALA A O 1
ATOM 895 N N . GLY A 1 122 ? -0.337 -8.220 9.921 1.00 93.25 122 GLY A N 1
ATOM 896 C CA . GLY A 1 122 ? -0.363 -9.476 10.675 1.00 93.25 122 GLY A CA 1
ATOM 897 C C . GLY A 1 122 ? -0.607 -9.269 12.170 1.00 93.25 122 GLY A C 1
ATOM 898 O O . GLY A 1 122 ? -1.344 -10.035 12.787 1.00 93.25 122 GLY A O 1
ATOM 899 N N . LEU A 1 123 ? -0.050 -8.199 12.740 1.00 93.38 123 LEU A N 1
ATOM 900 C CA . LEU A 1 123 ? -0.202 -7.842 14.153 1.00 93.38 123 LEU A CA 1
ATOM 901 C C . LEU A 1 123 ? -1.324 -6.822 14.416 1.00 93.38 123 LEU A C 1
ATOM 903 O O . LEU A 1 123 ? -1.491 -6.399 15.555 1.00 93.38 123 LEU A O 1
ATOM 907 N N . HIS A 1 124 ? -2.088 -6.429 13.390 1.00 95.06 124 HIS A N 1
ATOM 908 C CA . HIS A 1 124 ? -3.173 -5.443 13.485 1.00 95.06 124 HIS A CA 1
ATOM 909 C C . HIS A 1 124 ? -2.748 -4.117 14.154 1.00 95.06 124 HIS A C 1
ATOM 911 O O . HIS A 1 124 ? -3.455 -3.555 14.990 1.00 95.06 124 HIS A O 1
ATOM 917 N N . LEU A 1 125 ? -1.575 -3.592 13.784 1.00 94.31 125 LEU A N 1
ATOM 918 C CA . LEU A 1 125 ? -1.009 -2.372 14.372 1.00 94.31 125 LEU A CA 1
ATOM 919 C C . LEU A 1 125 ? -1.619 -1.111 13.742 1.00 94.31 125 LEU A C 1
ATOM 921 O O . LEU A 1 125 ? -1.010 -0.450 12.900 1.00 94.31 125 LEU A O 1
ATOM 925 N N . GLU A 1 126 ? -2.829 -0.754 14.170 1.00 94.31 126 GLU A N 1
ATOM 926 C CA . GLU A 1 126 ? -3.605 0.367 13.612 1.00 94.31 126 GLU A CA 1
ATOM 927 C C . GLU A 1 126 ? -2.888 1.726 13.661 1.00 94.31 126 GLU A C 1
ATOM 929 O O . GLU A 1 126 ? -3.147 2.594 12.824 1.00 94.31 126 GLU A O 1
ATOM 934 N N . GLY A 1 127 ? -1.958 1.904 14.607 1.00 93.88 127 GLY A N 1
ATOM 935 C CA . GLY A 1 127 ? -1.142 3.114 14.737 1.00 93.88 127 GLY A CA 1
ATOM 936 C C . GLY A 1 127 ? -0.291 3.433 13.502 1.00 93.88 127 GLY A C 1
ATOM 937 O O . GLY A 1 127 ? 0.060 4.593 13.308 1.00 93.88 127 GLY A O 1
ATOM 938 N N . HIS A 1 128 ? -0.025 2.442 12.641 1.00 97.31 128 HIS A N 1
ATOM 939 C CA . HIS A 1 128 ? 0.781 2.588 11.422 1.00 97.31 128 HIS A CA 1
ATOM 940 C C . HIS A 1 128 ? -0.035 2.771 10.132 1.00 97.31 128 HIS A C 1
ATOM 942 O O . HIS A 1 128 ? 0.501 2.716 9.020 1.00 97.31 128 HIS A O 1
ATOM 948 N N . ALA A 1 129 ? -1.349 2.983 10.237 1.00 97.88 129 ALA A N 1
ATOM 949 C CA . ALA A 1 129 ? -2.194 3.175 9.062 1.00 97.88 129 ALA A CA 1
ATOM 950 C C . ALA A 1 129 ? -1.793 4.408 8.234 1.00 97.88 129 ALA A C 1
ATOM 952 O O . ALA A 1 129 ? -1.890 4.383 7.007 1.00 97.88 129 ALA A O 1
ATOM 953 N N . PHE A 1 130 ? -1.302 5.476 8.872 1.00 97.88 130 PHE A N 1
ATOM 954 C CA . PHE A 1 130 ? -0.862 6.678 8.157 1.00 97.88 130 PHE A CA 1
ATOM 955 C C . PHE A 1 130 ? 0.374 6.417 7.303 1.00 97.88 130 PHE A C 1
ATOM 957 O O . PHE A 1 130 ? 0.460 6.922 6.184 1.00 97.88 130 PHE A O 1
ATOM 964 N N . GLU A 1 131 ? 1.312 5.609 7.785 1.00 98.38 131 GLU A N 1
ATOM 965 C CA . GLU A 1 131 ? 2.489 5.196 7.033 1.00 98.38 131 GLU A CA 1
ATOM 966 C C . GLU A 1 131 ? 2.096 4.320 5.835 1.00 98.38 131 GLU A C 1
ATOM 968 O O . GLU A 1 131 ? 2.610 4.538 4.739 1.00 98.38 131 GLU A O 1
ATOM 973 N N . LEU A 1 132 ? 1.125 3.410 5.987 1.00 98.62 132 LEU A N 1
ATOM 974 C CA . LEU A 1 132 ? 0.584 2.632 4.861 1.00 98.62 132 LEU A CA 1
ATOM 975 C C . LEU A 1 132 ? -0.075 3.529 3.802 1.00 98.62 132 LEU A C 1
ATOM 977 O O . LEU A 1 132 ? 0.216 3.387 2.613 1.00 98.62 132 LEU A O 1
ATOM 981 N N . ILE A 1 133 ? -0.901 4.495 4.221 1.00 98.50 133 ILE A N 1
ATOM 982 C CA . ILE A 1 133 ? -1.473 5.511 3.320 1.00 98.50 133 ILE A CA 1
ATOM 983 C C . ILE A 1 133 ? -0.335 6.281 2.630 1.00 98.50 133 ILE A C 1
ATOM 985 O O . ILE A 1 133 ? -0.339 6.447 1.412 1.00 98.50 133 ILE A O 1
ATOM 989 N N . THR A 1 134 ? 0.697 6.683 3.375 1.00 98.25 134 THR A N 1
ATOM 990 C CA . THR A 1 134 ? 1.859 7.406 2.831 1.00 98.25 134 THR A CA 1
ATOM 991 C C . THR A 1 134 ? 2.584 6.604 1.749 1.00 98.25 134 THR A C 1
ATOM 993 O O . THR A 1 134 ? 2.965 7.170 0.726 1.00 98.25 134 THR A O 1
ATOM 996 N N . VAL A 1 135 ? 2.746 5.287 1.914 1.00 98.50 135 VAL A N 1
ATOM 997 C CA . VAL A 1 135 ? 3.326 4.415 0.876 1.00 98.50 135 VAL A CA 1
ATOM 998 C C . VAL A 1 135 ? 2.493 4.471 -0.411 1.00 98.50 135 VAL A C 1
ATOM 1000 O O . VAL A 1 135 ? 3.046 4.662 -1.502 1.00 98.50 135 VAL A O 1
ATOM 1003 N N . VAL A 1 136 ? 1.164 4.380 -0.301 1.00 98.50 136 VAL A N 1
ATOM 1004 C CA . VAL A 1 136 ? 0.262 4.433 -1.465 1.00 98.50 136 VAL A CA 1
ATOM 1005 C C . VAL A 1 136 ? 0.300 5.795 -2.162 1.00 98.50 136 VAL A C 1
ATOM 1007 O O . VAL A 1 136 ? 0.361 5.838 -3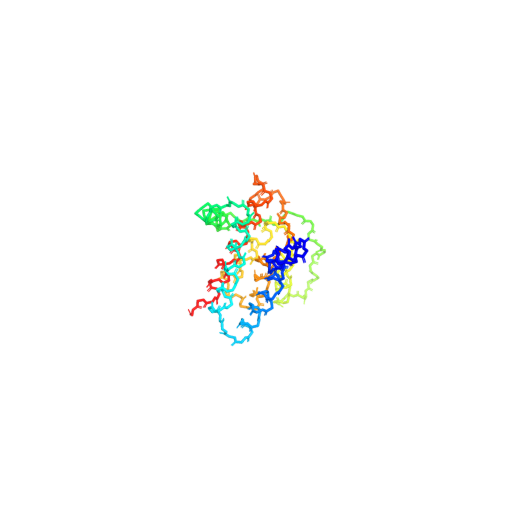.389 1.00 98.50 136 VAL A O 1
ATOM 1010 N N . PHE A 1 137 ? 0.383 6.895 -1.414 1.00 97.69 137 PHE A N 1
ATOM 1011 C CA . PHE A 1 137 ? 0.458 8.261 -1.957 1.00 97.69 137 PHE A CA 1
ATOM 1012 C C . PHE A 1 137 ? 1.878 8.730 -2.323 1.00 97.69 137 PHE A C 1
ATOM 1014 O O . PHE A 1 137 ? 2.059 9.836 -2.839 1.00 97.69 137 PHE A O 1
ATOM 1021 N N . ARG A 1 138 ? 2.912 7.913 -2.085 1.00 96.00 138 ARG A N 1
ATOM 1022 C CA . ARG A 1 138 ? 4.307 8.271 -2.394 1.00 96.00 138 ARG A CA 1
ATOM 1023 C C . ARG A 1 138 ? 4.479 8.618 -3.876 1.00 96.00 138 ARG A C 1
ATOM 1025 O O . ARG A 1 138 ? 4.111 7.829 -4.737 1.00 96.00 138 ARG A O 1
ATOM 1032 N N . ARG A 1 139 ? 5.086 9.766 -4.181 1.00 94.00 139 ARG A N 1
ATOM 1033 C CA . ARG A 1 139 ? 5.329 10.192 -5.573 1.00 94.00 139 ARG A CA 1
ATOM 1034 C C . ARG A 1 139 ? 6.609 9.633 -6.172 1.00 94.00 139 ARG A C 1
ATOM 1036 O O . ARG A 1 139 ? 6.679 9.387 -7.369 1.00 94.00 139 ARG A O 1
ATOM 1043 N N . GLU A 1 140 ? 7.622 9.488 -5.334 1.00 94.50 140 GLU A N 1
ATOM 1044 C CA . GLU A 1 140 ? 8.910 8.936 -5.729 1.00 94.50 140 GLU A CA 1
ATOM 1045 C C . GLU A 1 140 ? 8.789 7.435 -5.990 1.00 94.50 140 GLU A C 1
ATOM 1047 O O . GLU A 1 140 ? 8.042 6.731 -5.301 1.00 94.50 140 GLU A O 1
ATOM 1052 N N . ALA A 1 141 ? 9.547 6.951 -6.973 1.00 95.31 141 ALA A N 1
ATOM 1053 C CA . ALA A 1 141 ? 9.635 5.527 -7.251 1.00 95.31 141 ALA A CA 1
ATOM 1054 C C . ALA A 1 141 ? 10.196 4.778 -6.033 1.00 95.31 141 ALA A C 1
ATOM 1056 O O . ALA A 1 141 ? 11.135 5.231 -5.375 1.00 95.31 141 ALA A O 1
ATOM 1057 N N . ILE A 1 142 ? 9.618 3.615 -5.747 1.00 97.06 142 ILE A N 1
ATOM 1058 C CA . ILE A 1 142 ? 10.107 2.709 -4.712 1.00 97.06 142 ILE A CA 1
ATOM 1059 C C . ILE A 1 142 ? 11.304 1.944 -5.284 1.00 97.06 142 ILE A C 1
ATOM 1061 O O . ILE A 1 142 ? 11.222 1.273 -6.320 1.00 97.06 142 ILE A O 1
ATOM 1065 N N . ARG A 1 143 ? 12.438 2.083 -4.603 1.00 96.62 143 ARG A N 1
ATOM 1066 C CA . ARG A 1 143 ? 13.749 1.621 -5.047 1.00 96.62 143 ARG A CA 1
ATOM 1067 C C . ARG A 1 143 ? 13.903 0.119 -4.826 1.00 96.62 143 ARG A C 1
ATOM 1069 O O . ARG A 1 143 ? 13.369 -0.451 -3.873 1.00 96.62 143 ARG A O 1
ATOM 1076 N N . ALA A 1 144 ? 14.626 -0.503 -5.748 1.00 93.44 144 ALA A N 1
ATOM 1077 C CA . ALA A 1 144 ? 15.141 -1.851 -5.593 1.00 93.44 144 ALA A CA 1
ATOM 1078 C C . ALA A 1 144 ? 16.282 -1.838 -4.567 1.00 93.44 144 ALA A C 1
ATOM 1080 O O . ALA A 1 144 ? 17.066 -0.888 -4.516 1.00 93.44 144 ALA A O 1
ATOM 1081 N N . ASP A 1 145 ? 16.369 -2.894 -3.766 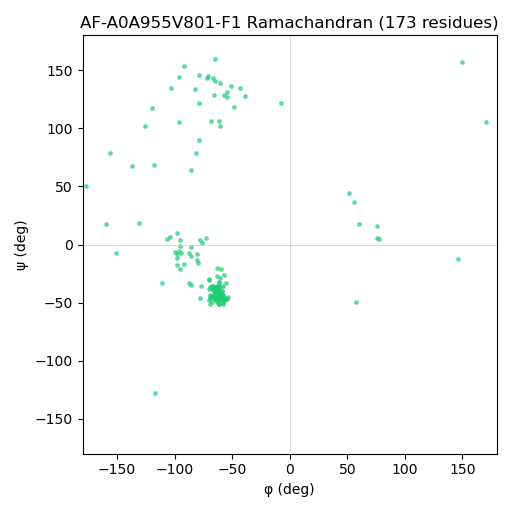1.00 90.19 145 ASP A N 1
ATOM 1082 C CA . ASP A 1 145 ? 17.376 -3.060 -2.716 1.00 90.19 145 ASP A CA 1
ATOM 1083 C C . ASP A 1 145 ? 18.071 -4.434 -2.766 1.00 90.19 145 ASP A C 1
ATOM 1085 O O . ASP A 1 145 ? 18.687 -4.865 -1.788 1.00 90.19 145 ASP A O 1
ATOM 1089 N N . GLY A 1 146 ? 17.990 -5.142 -3.902 1.00 86.56 146 GLY A N 1
ATOM 1090 C CA . GLY A 1 146 ? 18.564 -6.481 -4.067 1.00 86.56 146 GLY A CA 1
ATOM 1091 C C . GLY A 1 146 ? 17.760 -7.595 -3.385 1.00 86.56 146 GLY A C 1
ATOM 1092 O O . GLY A 1 146 ? 18.302 -8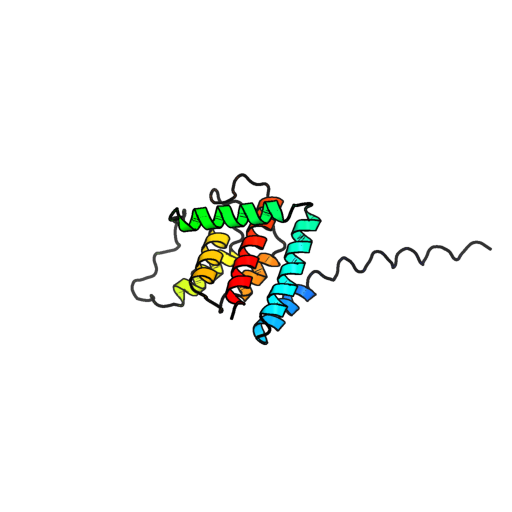.680 -3.137 1.00 86.56 146 GLY A O 1
ATOM 1093 N N . GLY A 1 147 ? 16.506 -7.318 -3.009 1.00 88.19 147 GLY A N 1
ATOM 1094 C CA . GLY A 1 147 ? 15.604 -8.235 -2.314 1.00 88.19 147 GLY A CA 1
ATOM 1095 C C . GLY A 1 147 ? 14.351 -8.589 -3.118 1.00 88.19 147 GLY A C 1
ATOM 1096 O O . GLY A 1 147 ? 14.425 -9.063 -4.252 1.00 88.19 147 GLY A O 1
ATOM 1097 N N . LEU A 1 148 ? 13.182 -8.414 -2.501 1.00 89.69 148 LEU A N 1
ATOM 1098 C CA . LEU A 1 148 ? 11.896 -8.695 -3.137 1.00 89.69 148 LEU A CA 1
ATOM 1099 C C . LEU A 1 148 ? 11.668 -7.743 -4.313 1.00 89.69 148 LEU A C 1
ATOM 1101 O O . LEU A 1 148 ? 11.955 -6.557 -4.220 1.00 89.69 148 LEU A O 1
ATOM 1105 N N . LEU A 1 149 ? 11.095 -8.253 -5.405 1.00 93.12 149 LEU A N 1
ATOM 1106 C CA . LEU A 1 149 ? 10.724 -7.457 -6.586 1.00 93.12 149 LEU A CA 1
ATOM 1107 C C . LEU A 1 149 ? 11.899 -6.733 -7.290 1.00 93.12 149 LEU A C 1
ATOM 1109 O O . LEU A 1 149 ? 11.670 -5.822 -8.088 1.00 93.12 149 LEU A O 1
ATOM 1113 N N . ASP A 1 150 ? 13.147 -7.137 -7.035 1.00 90.06 150 ASP A N 1
ATOM 1114 C CA . ASP A 1 150 ? 14.352 -6.484 -7.571 1.00 90.06 150 ASP A CA 1
ATOM 1115 C C . ASP A 1 150 ? 14.444 -6.551 -9.108 1.00 90.06 150 ASP A C 1
ATOM 1117 O O . ASP A 1 150 ? 14.828 -5.584 -9.758 1.00 90.06 150 ASP A O 1
ATOM 1121 N N . GLY A 1 151 ? 13.993 -7.658 -9.709 1.00 91.88 151 GLY A N 1
ATOM 1122 C CA . GLY A 1 151 ? 14.014 -7.867 -11.164 1.00 91.88 151 GLY A CA 1
ATOM 1123 C C . GLY A 1 151 ? 12.940 -7.114 -11.960 1.00 91.88 151 GLY A C 1
ATOM 1124 O O . GLY A 1 151 ? 12.846 -7.296 -13.173 1.00 91.88 151 GLY A O 1
ATOM 1125 N N . LEU A 1 152 ? 12.098 -6.315 -11.301 1.00 96.62 152 LEU A N 1
ATOM 1126 C CA . LEU A 1 152 ? 11.048 -5.532 -11.953 1.00 96.62 152 LEU A CA 1
ATOM 1127 C C . LEU A 1 152 ? 11.549 -4.134 -12.320 1.00 96.62 152 LEU A C 1
ATOM 1129 O O . LEU A 1 152 ? 12.416 -3.580 -11.646 1.00 96.62 152 LEU A O 1
ATOM 1133 N N . ASP A 1 153 ? 10.949 -3.531 -13.346 1.00 97.69 153 ASP A N 1
ATOM 1134 C CA . ASP A 1 153 ? 11.111 -2.102 -13.610 1.00 97.69 153 ASP A CA 1
ATOM 1135 C C . ASP A 1 153 ? 10.518 -1.249 -12.471 1.00 97.69 153 ASP A C 1
ATOM 1137 O O . ASP A 1 153 ? 9.676 -1.705 -11.689 1.00 97.69 153 ASP A O 1
ATOM 1141 N N . ASP A 1 154 ? 10.957 0.008 -12.382 1.00 97.19 154 ASP A N 1
ATOM 1142 C CA . ASP A 1 154 ? 10.608 0.903 -11.274 1.00 97.19 154 ASP A CA 1
ATOM 1143 C C . ASP A 1 154 ? 9.100 1.154 -11.145 1.00 97.19 154 ASP A C 1
ATOM 1145 O O . ASP A 1 154 ? 8.587 1.234 -10.024 1.00 97.19 154 ASP A O 1
ATOM 1149 N N . ALA A 1 155 ? 8.376 1.249 -12.265 1.00 97.56 155 ALA A N 1
ATOM 1150 C CA . ALA A 1 155 ? 6.935 1.485 -12.259 1.00 97.56 155 ALA A CA 1
ATOM 1151 C C . ALA A 1 155 ? 6.187 0.258 -11.728 1.00 97.56 155 ALA A C 1
ATOM 1153 O O . ALA A 1 155 ? 5.411 0.370 -10.775 1.00 97.56 155 ALA A O 1
ATOM 1154 N N . THR A 1 156 ? 6.476 -0.924 -12.279 1.00 98.38 156 THR A N 1
ATOM 1155 C CA . THR A 1 156 ? 5.891 -2.196 -11.837 1.00 98.38 156 THR A CA 1
ATOM 1156 C C . THR A 1 156 ? 6.180 -2.444 -10.355 1.00 98.38 156 THR A C 1
ATOM 1158 O O . THR A 1 156 ? 5.263 -2.771 -9.601 1.00 98.38 156 THR A O 1
ATOM 1161 N N . ARG A 1 157 ? 7.422 -2.226 -9.903 1.00 98.06 157 ARG A N 1
ATOM 1162 C CA . ARG A 1 157 ? 7.818 -2.390 -8.493 1.00 98.06 157 ARG A CA 1
ATOM 1163 C C . ARG A 1 157 ? 7.056 -1.442 -7.573 1.00 98.06 157 ARG A C 1
ATOM 1165 O O . ARG A 1 157 ? 6.498 -1.870 -6.562 1.00 98.06 157 ARG A O 1
ATOM 1172 N N . SER A 1 158 ? 6.999 -0.164 -7.943 1.00 98.31 158 SER A N 1
ATOM 1173 C CA . SER A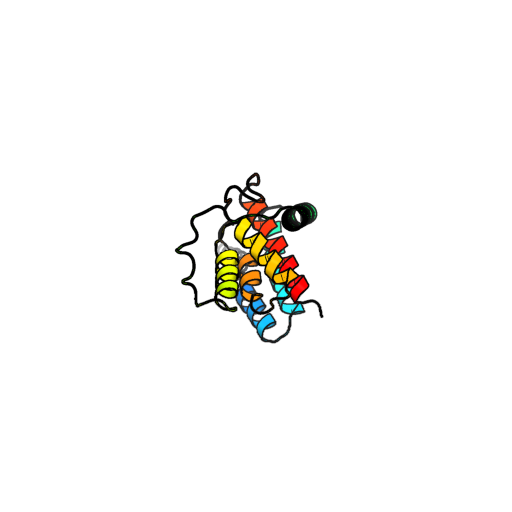 1 158 ? 6.317 0.860 -7.152 1.00 98.31 158 SER A CA 1
ATOM 1174 C C . SER A 1 158 ? 4.828 0.568 -7.025 1.00 98.31 158 SER A C 1
ATOM 1176 O O . SER A 1 158 ? 4.285 0.613 -5.923 1.00 98.31 158 SER A O 1
ATOM 1178 N N . VAL A 1 159 ? 4.156 0.222 -8.124 1.00 98.50 159 VAL A N 1
ATOM 1179 C CA . VAL A 1 159 ? 2.717 -0.070 -8.108 1.00 98.50 159 VAL A CA 1
ATOM 1180 C C . VAL A 1 159 ? 2.415 -1.376 -7.364 1.00 98.50 159 VAL A C 1
ATOM 1182 O O . VAL A 1 159 ? 1.438 -1.420 -6.616 1.00 98.50 159 VAL A O 1
ATOM 1185 N N . ALA A 1 160 ? 3.263 -2.403 -7.471 1.00 98.50 160 ALA A N 1
ATOM 1186 C CA . ALA A 1 160 ? 3.120 -3.632 -6.685 1.00 98.50 160 ALA A CA 1
ATOM 1187 C C . ALA A 1 160 ? 3.261 -3.372 -5.173 1.00 98.50 160 ALA A C 1
ATOM 1189 O O . ALA A 1 160 ? 2.423 -3.816 -4.388 1.00 98.50 160 ALA A O 1
ATOM 1190 N N . ALA A 1 161 ? 4.251 -2.579 -4.753 1.00 98.44 161 ALA A N 1
ATOM 1191 C CA . ALA A 1 161 ? 4.413 -2.202 -3.349 1.00 98.44 161 ALA A CA 1
ATOM 1192 C C . ALA A 1 161 ? 3.236 -1.356 -2.825 1.00 98.44 161 ALA A C 1
ATOM 1194 O O . ALA A 1 161 ? 2.761 -1.577 -1.710 1.00 98.44 161 ALA A O 1
ATOM 1195 N N . LYS A 1 162 ? 2.696 -0.439 -3.642 1.00 98.69 162 LYS A N 1
ATOM 1196 C CA . LYS A 1 162 ? 1.470 0.312 -3.312 1.00 98.69 162 LYS A CA 1
ATOM 1197 C C . LYS A 1 162 ? 0.255 -0.609 -3.166 1.00 98.69 162 LYS A C 1
ATOM 1199 O O . LYS A 1 162 ? -0.511 -0.438 -2.223 1.00 98.69 162 LYS A O 1
ATOM 1204 N N . ARG A 1 163 ? 0.089 -1.607 -4.047 1.00 98.81 163 ARG A N 1
ATOM 1205 C CA . ARG A 1 163 ? -0.972 -2.625 -3.916 1.00 98.81 163 ARG A CA 1
ATOM 1206 C C . ARG A 1 163 ? -0.844 -3.373 -2.593 1.00 98.81 163 ARG A C 1
ATOM 1208 O O . ARG A 1 163 ? -1.835 -3.518 -1.886 1.00 98.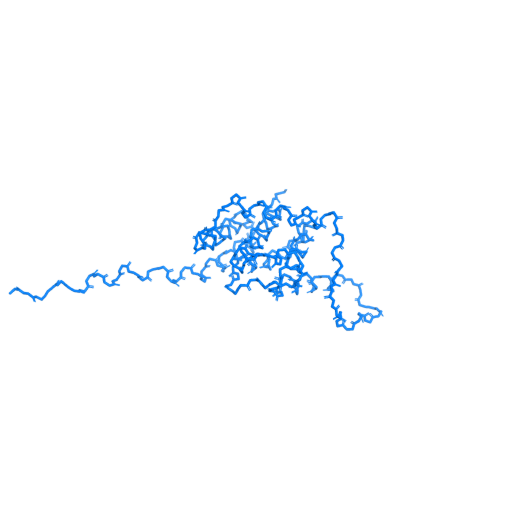81 163 ARG A O 1
ATOM 1215 N N . PHE A 1 164 ? 0.370 -3.796 -2.249 1.00 98.62 164 PHE A N 1
ATOM 1216 C CA . PHE A 1 164 ? 0.644 -4.512 -1.007 1.00 98.62 164 PHE A CA 1
ATOM 1217 C C . PHE A 1 164 ? 0.298 -3.673 0.233 1.00 98.62 164 PHE A C 1
ATOM 1219 O O . PHE A 1 164 ? -0.360 -4.161 1.150 1.00 98.62 164 PHE A O 1
ATOM 1226 N N . ALA A 1 165 ? 0.686 -2.394 0.249 1.00 98.75 165 ALA A N 1
ATOM 1227 C CA . ALA A 1 165 ? 0.336 -1.473 1.329 1.00 98.75 165 ALA A CA 1
ATOM 1228 C C . ALA A 1 165 ? -1.181 -1.225 1.423 1.00 98.75 165 ALA A C 1
ATOM 1230 O O . ALA A 1 165 ? -1.728 -1.175 2.524 1.00 98.75 165 ALA A O 1
ATOM 1231 N N . LEU A 1 166 ? -1.877 -1.127 0.284 1.00 98.81 166 LEU A N 1
ATOM 1232 C CA . LEU A 1 166 ? -3.337 -1.015 0.244 1.00 98.81 166 LEU A CA 1
ATOM 1233 C C . LEU A 1 166 ? -4.026 -2.280 0.780 1.00 98.81 166 LEU A C 1
ATOM 1235 O O . LEU A 1 166 ? -5.013 -2.169 1.506 1.00 98.81 166 LEU A O 1
ATOM 1239 N N . ASP A 1 167 ? -3.514 -3.474 0.470 1.00 98.62 167 ASP A N 1
ATOM 1240 C CA . ASP A 1 167 ? -4.020 -4.729 1.044 1.00 98.62 167 ASP A CA 1
ATOM 1241 C C . ASP A 1 167 ? -3.854 -4.747 2.566 1.00 98.62 167 ASP A C 1
ATOM 1243 O O . ASP A 1 167 ? -4.794 -5.090 3.283 1.00 98.62 167 ASP A O 1
ATOM 1247 N N . ALA A 1 168 ? -2.681 -4.340 3.062 1.00 98.25 168 ALA A N 1
ATOM 1248 C CA . ALA A 1 168 ? -2.413 -4.223 4.492 1.00 98.25 168 ALA A CA 1
ATOM 1249 C C . ALA A 1 168 ? -3.387 -3.245 5.168 1.00 98.25 168 ALA A C 1
ATOM 1251 O O . ALA A 1 168 ? -4.018 -3.595 6.164 1.00 98.25 168 ALA A O 1
ATOM 1252 N N . LEU A 1 169 ? -3.588 -2.059 4.585 1.00 98.62 169 LEU A N 1
ATOM 1253 C CA . LEU A 1 169 ? -4.536 -1.062 5.088 1.00 98.62 169 LEU A CA 1
ATOM 1254 C C . LEU A 1 169 ? -5.981 -1.585 5.080 1.00 98.62 169 LEU A C 1
ATOM 1256 O O . LEU A 1 169 ? -6.723 -1.370 6.034 1.00 98.62 169 LEU A O 1
ATOM 1260 N N . THR A 1 170 ? -6.373 -2.303 4.025 1.00 98.50 170 THR A N 1
ATOM 1261 C CA . THR A 1 170 ? -7.711 -2.907 3.906 1.00 98.50 170 THR A CA 1
ATOM 1262 C C . THR A 1 170 ? -7.954 -3.935 5.011 1.00 98.50 170 THR A C 1
ATOM 1264 O O . THR A 1 170 ? -9.049 -3.980 5.563 1.00 98.50 170 THR A O 1
ATOM 1267 N N . ARG A 1 171 ? -6.934 -4.724 5.378 1.00 97.25 171 ARG A N 1
ATOM 1268 C CA . ARG A 1 171 ? -7.015 -5.674 6.500 1.00 97.25 171 ARG A CA 1
ATOM 1269 C C . ARG A 1 171 ? -7.187 -4.962 7.841 1.00 97.25 171 ARG A C 1
ATOM 1271 O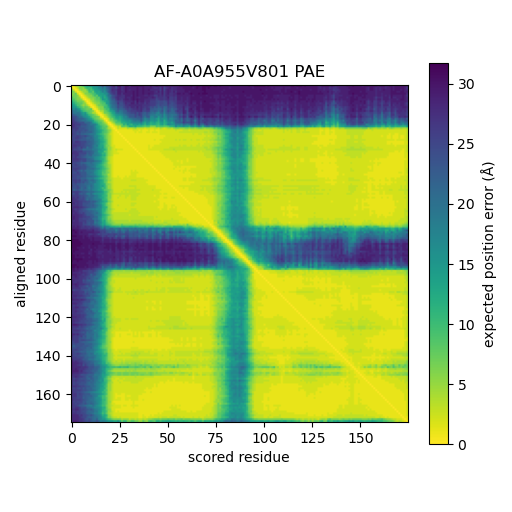 O . ARG A 1 171 ? -8.049 -5.361 8.608 1.00 97.25 171 ARG A O 1
ATOM 1278 N N . LEU A 1 172 ? -6.451 -3.875 8.089 1.00 96.62 172 LEU A N 1
ATOM 1279 C CA . LEU A 1 172 ? -6.627 -3.063 9.306 1.00 96.62 172 LEU A CA 1
ATOM 1280 C C . LEU A 1 172 ? -8.012 -2.400 9.397 1.00 96.62 172 LEU A C 1
ATOM 1282 O O . LEU A 1 172 ? -8.488 -2.071 10.483 1.00 96.62 172 LEU A O 1
ATOM 1286 N N . ALA A 1 173 ? -8.640 -2.134 8.252 1.00 96.00 173 ALA A N 1
ATOM 1287 C CA . ALA A 1 173 ? -9.962 -1.528 8.185 1.00 96.00 173 ALA A CA 1
ATOM 1288 C C . ALA A 1 173 ? -11.109 -2.526 8.402 1.00 96.00 173 ALA A C 1
ATOM 1290 O O . ALA A 1 173 ? -12.247 -2.083 8.579 1.00 96.00 173 ALA A O 1
ATOM 1291 N N . ALA A 1 174 ? -10.834 -3.833 8.353 1.00 91.00 174 ALA A N 1
ATOM 1292 C CA . ALA A 1 174 ? -11.834 -4.859 8.609 1.00 91.00 174 ALA A CA 1
ATOM 1293 C C . ALA A 1 174 ? -12.288 -4.816 10.087 1.00 91.00 174 ALA A C 1
ATOM 1295 O O . ALA A 1 174 ? -11.472 -4.499 10.955 1.00 91.00 174 ALA A O 1
ATOM 1296 N N . PRO A 1 175 ? -13.584 -5.060 10.361 1.00 72.00 175 PRO A N 1
ATOM 1297 C CA . PRO A 1 175 ? -14.143 -5.056 11.711 1.00 72.00 175 PRO A CA 1
ATOM 1298 C C . PRO A 1 175 ? -13.692 -6.248 12.562 1.00 72.00 175 PRO A C 1
ATOM 1300 O O . PRO A 1 175 ? -13.378 -7.314 11.981 1.00 72.00 175 PRO A O 1
#

Foldseek 3Di:
DDPDPDPPPPVPPPPPPPPLPPLLVQLVVCVVVVVLVSSLVSLVVLLVVLCVVVPHDPVLLVVLLVVLLVCVVVDPPDDDDDDDDDPDPPPDDPPVLVVQLLCLLVVLAQPSNLNSLSVCLVVLVSVCLSSLSCLSSPPDFRDYDPDRPNPDDRSSSSSSSNVNSSVSSVSSSDD

Sequence (175 aa):
MRRALAVALVALLAPACAHGLDGYQDALGAWRAGKRAEAVAITGEEYARWRDGNHLEEARMRRLADEARETLEEVPVVPRGPRGAAPAPGVAGDESLSDALRADLLSGDVTPILRAASTVAGLHLEGHAFELITVVFRREAIRADGGLLDGLDDATRSVAAKRFALDALTRLAAP

pLDDT: mean 84.16, std 20.63, range [40.84, 98.81]

Solvent-accessible surface area (backbone atoms only — not comparable to full-atom values): 10140 Å² total; per-residue (Å²): 142,91,86,88,86,77,76,82,74,70,74,79,76,65,74,79,79,63,68,78,59,56,52,57,56,49,23,52,49,28,41,76,71,67,37,37,67,58,16,46,50,47,47,49,52,50,42,49,51,55,30,56,76,67,73,52,56,67,72,58,33,48,50,52,29,51,54,53,48,52,49,58,73,75,39,87,82,73,85,87,72,85,70,75,73,77,76,64,95,84,77,83,72,66,60,67,55,54,52,49,37,51,48,24,38,65,63,46,34,41,46,45,26,53,52,30,34,48,50,35,40,75,67,57,46,66,90,49,47,63,49,32,51,45,48,39,69,49,85,68,71,34,36,71,71,85,54,59,66,40,93,48,57,54,66,62,35,29,46,20,53,24,47,38,25,50,53,25,46,49,56,58,49,53,133